Protein AF-A0A383CUW6-F1 (afdb_monomer_lite)

Radius of gyration: 16.56 Å; chains: 1; bounding box: 39×36×40 Å

Structure (mmCIF, N/CA/C/O backbone):
data_AF-A0A383CUW6-F1
#
_entry.id   AF-A0A383CUW6-F1
#
loop_
_atom_site.group_PDB
_atom_site.id
_atom_site.type_symbol
_atom_site.label_atom_id
_atom_site.label_alt_id
_atom_site.label_comp_id
_atom_site.label_asym_id
_atom_site.label_entity_id
_atom_site.label_seq_id
_atom_site.pdbx_PDB_ins_code
_atom_site.Cartn_x
_atom_site.Cartn_y
_atom_site.Cartn_z
_atom_site.occupancy
_atom_site.B_iso_or_equiv
_atom_site.auth_seq_id
_atom_site.auth_comp_id
_atom_site.auth_asym_id
_atom_site.auth_atom_id
_atom_site.pdbx_PDB_model_num
ATOM 1 N N . MET A 1 1 ? -5.343 1.209 1.655 1.00 90.56 1 MET A N 1
ATOM 2 C CA . MET A 1 1 ? -4.615 1.303 0.366 1.00 90.56 1 MET A CA 1
ATOM 3 C C . MET A 1 1 ? -3.228 1.901 0.590 1.00 90.56 1 MET A C 1
ATOM 5 O O . MET A 1 1 ? -3.104 2.773 1.440 1.00 90.56 1 MET A O 1
ATOM 9 N N . VAL A 1 2 ? -2.201 1.472 -0.152 1.00 94.94 2 VAL A N 1
ATOM 10 C CA . VAL A 1 2 ? -0.863 2.097 -0.123 1.00 94.94 2 VAL A CA 1
ATOM 11 C C . VAL A 1 2 ? -0.622 2.882 -1.414 1.00 94.94 2 VAL A C 1
ATOM 13 O O . VAL A 1 2 ? -0.773 2.328 -2.496 1.00 94.94 2 VAL A O 1
ATOM 16 N N . ASP A 1 3 ? -0.243 4.155 -1.290 1.00 96.69 3 ASP A N 1
ATOM 17 C CA . ASP A 1 3 ? 0.245 5.001 -2.385 1.00 96.69 3 ASP A CA 1
ATOM 18 C C . ASP A 1 3 ? 1.777 5.080 -2.314 1.00 96.69 3 ASP A C 1
ATOM 20 O O . ASP A 1 3 ? 2.350 5.733 -1.431 1.00 96.69 3 ASP A O 1
ATOM 24 N N . HIS A 1 4 ? 2.454 4.398 -3.240 1.00 94.00 4 HIS A N 1
ATOM 25 C CA . HIS A 1 4 ? 3.916 4.374 -3.294 1.00 94.00 4 HIS A CA 1
ATOM 26 C C . HIS A 1 4 ? 4.534 5.669 -3.820 1.00 94.00 4 HIS A C 1
ATOM 28 O O . HIS A 1 4 ? 5.721 5.893 -3.568 1.00 94.00 4 HIS A O 1
ATOM 34 N N . GLY A 1 5 ? 3.789 6.506 -4.547 1.00 93.62 5 GLY A N 1
ATOM 35 C CA . GLY A 1 5 ? 4.331 7.724 -5.152 1.00 93.62 5 GLY A CA 1
ATOM 36 C C . GLY A 1 5 ? 5.380 7.488 -6.248 1.00 93.62 5 GLY A C 1
ATOM 37 O O . GLY A 1 5 ? 6.208 8.364 -6.475 1.00 93.62 5 GLY A O 1
ATOM 38 N N . LEU A 1 6 ? 5.406 6.308 -6.887 1.00 92.31 6 LEU A N 1
ATOM 39 C CA . LEU A 1 6 ? 6.388 5.975 -7.939 1.00 92.31 6 LEU A CA 1
ATOM 40 C C . LEU A 1 6 ? 6.046 6.605 -9.298 1.00 92.31 6 LEU A C 1
ATOM 42 O O . LEU A 1 6 ? 6.931 6.846 -10.111 1.00 92.31 6 LEU A O 1
ATOM 46 N N . ARG A 1 7 ? 4.760 6.880 -9.539 1.00 93.06 7 ARG A N 1
ATOM 47 C CA . ARG A 1 7 ? 4.251 7.578 -10.728 1.00 93.06 7 ARG A CA 1
ATOM 48 C C . ARG A 1 7 ? 3.554 8.862 -10.299 1.00 93.06 7 ARG A C 1
ATOM 50 O O . ARG A 1 7 ? 2.923 8.878 -9.242 1.00 93.06 7 ARG A O 1
ATOM 57 N N . LYS A 1 8 ? 3.588 9.902 -11.136 1.00 90.56 8 LYS A N 1
ATOM 58 C CA . LYS A 1 8 ? 2.895 11.178 -10.866 1.00 90.56 8 LYS A CA 1
ATOM 59 C C . LYS A 1 8 ? 1.395 10.983 -10.596 1.00 90.56 8 LYS A C 1
ATOM 61 O O . LYS A 1 8 ? 0.861 11.567 -9.661 1.00 90.56 8 LYS A O 1
ATOM 66 N N . GLU A 1 9 ? 0.759 10.075 -11.336 1.00 94.62 9 GLU A N 1
ATOM 67 C CA . GLU A 1 9 ? -0.684 9.806 -11.239 1.00 94.62 9 GLU A CA 1
ATOM 68 C C . GLU A 1 9 ? -1.103 8.963 -10.022 1.00 94.62 9 GLU A C 1
ATOM 70 O O . GLU A 1 9 ? -2.285 8.914 -9.685 1.00 94.62 9 GLU A O 1
ATOM 75 N N . SER A 1 10 ? -0.158 8.331 -9.316 1.00 94.25 10 SER A N 1
ATOM 76 C CA . SER A 1 10 ? -0.458 7.373 -8.234 1.00 94.25 10 SER A CA 1
ATOM 77 C C . SER A 1 10 ? -1.358 7.947 -7.131 1.00 94.25 10 SER A C 1
ATOM 79 O O . SER A 1 10 ? -2.341 7.322 -6.734 1.00 94.25 10 SER A O 1
ATOM 81 N N . SER A 1 11 ? -1.099 9.180 -6.687 1.00 95.00 11 SER A N 1
ATOM 82 C CA . SER A 1 11 ? -1.937 9.838 -5.678 1.00 95.00 11 SER A CA 1
ATOM 83 C C . SER A 1 11 ? -3.350 10.160 -6.184 1.00 95.00 11 SER A C 1
ATOM 85 O O . SER A 1 11 ? -4.284 10.202 -5.381 1.00 95.00 11 SER A O 1
ATOM 87 N N . LYS A 1 12 ? -3.530 10.405 -7.489 1.00 96.31 12 LYS A N 1
ATOM 88 C CA . LYS A 1 12 ? -4.850 10.657 -8.091 1.00 96.31 12 LYS A CA 1
ATOM 89 C C . LYS A 1 12 ? -5.657 9.363 -8.156 1.00 96.31 12 LYS A C 1
ATOM 91 O O . LYS A 1 12 ? -6.800 9.341 -7.705 1.00 96.31 12 LYS A O 1
ATOM 96 N N . GLU A 1 13 ? -5.035 8.285 -8.626 1.00 95.81 13 GLU A N 1
ATOM 97 C CA . GLU A 1 13 ? -5.619 6.938 -8.647 1.00 95.81 13 GLU A CA 1
ATOM 98 C C . GLU A 1 13 ? -6.045 6.498 -7.238 1.00 95.81 13 GLU A C 1
ATOM 100 O O . GLU A 1 13 ? -7.173 6.049 -7.042 1.00 95.81 13 GLU A O 1
ATOM 105 N N . ALA A 1 14 ? -5.200 6.726 -6.224 1.00 96.31 14 ALA A N 1
ATOM 106 C CA . ALA A 1 14 ? -5.523 6.374 -4.842 1.00 96.31 14 ALA A CA 1
ATOM 107 C C . ALA A 1 14 ? -6.756 7.105 -4.293 1.00 96.31 14 ALA A C 1
ATOM 109 O O . ALA A 1 14 ? -7.589 6.507 -3.607 1.00 96.31 14 ALA A O 1
ATOM 110 N N . LYS A 1 15 ? -6.902 8.395 -4.615 1.00 96.62 15 LYS A N 1
ATOM 111 C CA . LYS A 1 15 ? -8.092 9.174 -4.245 1.00 96.62 15 LYS A CA 1
ATOM 112 C C . LYS A 1 15 ? -9.346 8.655 -4.946 1.00 96.62 15 LYS A C 1
ATOM 114 O O . LYS A 1 15 ? -10.393 8.574 -4.308 1.00 96.62 15 LYS A O 1
ATOM 119 N N . LEU A 1 16 ? -9.236 8.282 -6.220 1.00 97.25 16 LEU A N 1
ATOM 120 C CA . LEU A 1 16 ? -10.351 7.734 -6.991 1.00 97.25 16 LEU A CA 1
ATOM 121 C C . LEU A 1 16 ? -10.823 6.389 -6.421 1.00 97.25 16 LEU A C 1
ATOM 123 O O . LEU A 1 16 ? -12.021 6.206 -6.225 1.00 97.25 16 LEU A O 1
ATOM 127 N N . VAL A 1 17 ? -9.898 5.490 -6.072 1.00 96.25 17 VAL A N 1
ATOM 128 C CA . VAL A 1 17 ? -10.228 4.211 -5.417 1.00 96.25 17 VAL A CA 1
ATOM 129 C C . VAL A 1 17 ? -10.914 4.439 -4.071 1.00 96.25 17 VAL A C 1
ATOM 131 O O . VAL A 1 17 ? -11.937 3.818 -3.796 1.00 96.25 17 VAL A O 1
ATOM 134 N N . LYS A 1 18 ? -10.403 5.363 -3.245 1.00 97.12 18 LYS A N 1
ATOM 135 C CA . LYS A 1 18 ? -11.047 5.714 -1.970 1.00 97.12 18 LYS A CA 1
ATOM 136 C C . LYS A 1 18 ? -12.481 6.214 -2.174 1.00 97.12 18 LYS A C 1
ATOM 138 O O . LYS A 1 18 ? -13.364 5.817 -1.421 1.00 97.12 18 LYS A O 1
ATOM 143 N N . LEU A 1 19 ? -12.707 7.066 -3.175 1.00 97.19 19 LEU A N 1
ATOM 144 C CA . LEU A 1 19 ? -14.044 7.561 -3.505 1.00 97.19 19 LEU A CA 1
ATOM 145 C C . LEU A 1 19 ? -14.969 6.424 -3.957 1.00 97.19 19 LEU A C 1
ATOM 147 O O . LEU A 1 19 ? -16.116 6.372 -3.530 1.00 97.19 19 LEU A O 1
ATOM 151 N N . LEU A 1 20 ? -14.470 5.516 -4.801 1.00 97.62 20 LEU A N 1
ATOM 152 C CA . LEU A 1 20 ? -15.232 4.367 -5.285 1.00 97.62 20 LEU A CA 1
ATOM 153 C C . LEU A 1 20 ? -15.651 3.445 -4.136 1.00 97.62 20 LEU A C 1
ATOM 155 O O . LEU A 1 20 ? -16.824 3.110 -4.043 1.00 97.62 20 LEU A O 1
ATOM 159 N N . LEU A 1 21 ? -14.724 3.092 -3.242 1.00 96.81 21 LEU A N 1
ATOM 160 C CA . LEU A 1 21 ? -15.009 2.264 -2.064 1.00 96.81 21 LEU A CA 1
ATOM 161 C C . LEU A 1 21 ? -16.013 2.926 -1.113 1.00 96.81 21 LEU A C 1
ATOM 163 O O . LEU A 1 21 ? -16.864 2.241 -0.553 1.00 96.81 21 LEU A O 1
ATOM 167 N N . GLY A 1 22 ? -15.971 4.256 -1.001 1.00 96.81 22 GLY A N 1
ATOM 168 C CA . GLY A 1 22 ? -16.956 5.019 -0.236 1.00 96.81 22 GLY A CA 1
ATOM 169 C C . GLY A 1 22 ? -18.390 4.878 -0.755 1.00 96.81 22 GLY A C 1
ATOM 170 O O . GLY A 1 22 ? -19.315 4.995 0.034 1.00 96.81 22 GLY A O 1
ATOM 171 N N . LYS A 1 23 ? -18.597 4.563 -2.043 1.00 97.12 23 LYS A N 1
ATOM 172 C CA . LYS A 1 23 ? -19.938 4.267 -2.589 1.00 97.12 23 LYS A CA 1
ATOM 173 C C . LYS A 1 23 ? -20.507 2.925 -2.117 1.00 97.12 23 LYS A C 1
ATOM 175 O O . LYS A 1 23 ? -21.686 2.674 -2.325 1.00 97.12 23 LYS A O 1
ATOM 180 N N . PHE A 1 24 ? -19.667 2.071 -1.536 1.00 97.19 24 PHE A N 1
ATOM 181 C CA . PHE A 1 24 ? -20.026 0.756 -1.006 1.00 97.19 24 PHE A CA 1
ATOM 182 C C . PHE A 1 24 ? -19.907 0.704 0.526 1.00 97.19 24 PHE A C 1
ATOM 184 O O . PHE A 1 24 ? -19.808 -0.383 1.085 1.00 97.19 24 PHE A O 1
ATOM 191 N N . ASP A 1 25 ? -19.829 1.861 1.197 1.00 96.31 25 ASP A N 1
ATOM 192 C CA . ASP A 1 25 ? -19.617 1.979 2.648 1.00 96.31 25 ASP A CA 1
ATOM 193 C C . ASP A 1 25 ? -18.335 1.293 3.163 1.00 96.31 25 ASP A C 1
ATOM 195 O O . ASP A 1 25 ? -18.197 0.954 4.340 1.00 96.31 25 ASP A O 1
ATOM 199 N N . ILE A 1 26 ? -17.336 1.132 2.288 1.00 95.75 26 ILE A N 1
ATOM 200 C CA . ILE A 1 26 ? -16.040 0.555 2.647 1.00 95.75 26 ILE A CA 1
ATOM 201 C C . ILE A 1 26 ? -15.070 1.679 3.022 1.00 95.75 26 ILE A C 1
ATOM 203 O O . ILE A 1 26 ? -14.591 2.447 2.180 1.00 95.75 26 ILE A O 1
ATOM 207 N N . GLY A 1 27 ? -14.717 1.738 4.307 1.00 94.25 27 GLY A N 1
ATOM 208 C CA . GLY A 1 27 ? -13.696 2.647 4.820 1.00 94.25 27 GLY A CA 1
ATOM 209 C C . GLY A 1 27 ? -12.324 2.376 4.195 1.00 94.25 27 GLY A C 1
ATOM 210 O O . GLY A 1 27 ? -11.743 1.308 4.371 1.00 94.25 27 GLY A O 1
ATOM 211 N N . CYS A 1 28 ? -11.768 3.363 3.486 1.00 96.06 28 CYS A N 1
ATOM 212 C CA . CYS A 1 28 ? -10.445 3.254 2.871 1.00 96.06 28 CYS A CA 1
ATOM 213 C C . CYS A 1 28 ? -9.484 4.344 3.367 1.00 96.06 28 CYS A C 1
ATOM 215 O O . CYS A 1 28 ? -9.575 5.520 2.994 1.00 96.06 28 CYS A O 1
ATOM 217 N N . GLU A 1 29 ? -8.492 3.935 4.160 1.00 96.31 29 GLU A N 1
ATOM 218 C CA . GLU A 1 29 ? -7.337 4.763 4.511 1.00 96.31 29 GLU A CA 1
ATOM 219 C C . GLU A 1 29 ? -6.268 4.698 3.404 1.00 96.31 29 GLU A C 1
ATOM 221 O O . GLU A 1 29 ? -5.904 3.614 2.933 1.00 96.31 29 GLU A O 1
ATOM 226 N N . ILE A 1 30 ? -5.747 5.857 2.983 1.00 97.38 30 ILE A N 1
ATOM 227 C CA . ILE A 1 30 ? -4.625 5.947 2.037 1.00 97.38 30 ILE A CA 1
ATOM 228 C C . ILE A 1 30 ? -3.338 6.159 2.833 1.00 97.38 30 ILE A C 1
ATOM 230 O O . ILE A 1 30 ? -3.137 7.208 3.443 1.00 97.38 30 ILE A O 1
ATOM 234 N N . LEU A 1 31 ? -2.445 5.175 2.786 1.00 97.06 31 LEU A N 1
ATOM 235 C CA . LEU A 1 31 ? -1.140 5.198 3.434 1.00 97.06 31 LEU A CA 1
ATOM 236 C C . LEU A 1 31 ? -0.079 5.573 2.402 1.00 97.06 31 LEU A C 1
ATOM 238 O O . LEU A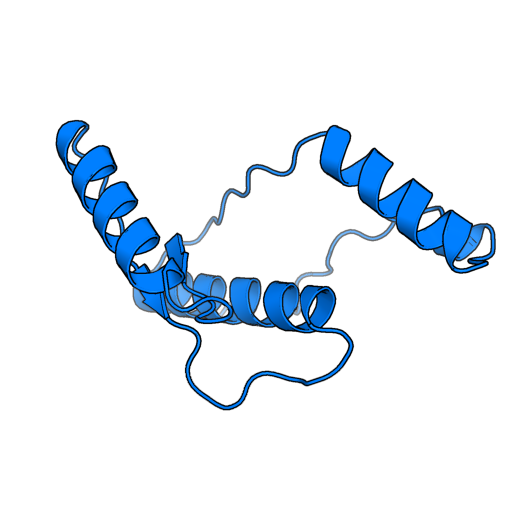 1 31 ? 0.152 4.833 1.448 1.00 97.06 31 LEU A O 1
ATOM 242 N N . LYS A 1 32 ? 0.573 6.721 2.577 1.00 96.50 32 LYS A N 1
ATOM 243 C CA . LYS A 1 32 ? 1.545 7.223 1.602 1.00 96.50 32 LYS A CA 1
ATOM 244 C C . LYS A 1 32 ? 2.971 6.854 1.993 1.00 96.50 32 LYS A C 1
ATOM 246 O O . LYS A 1 32 ? 3.408 7.171 3.101 1.00 96.50 32 LYS A O 1
ATOM 251 N N . TRP A 1 33 ? 3.722 6.262 1.067 1.00 95.69 33 TRP A N 1
ATOM 252 C CA . TRP A 1 33 ? 5.160 6.072 1.243 1.00 95.69 33 TRP A CA 1
ATOM 253 C C . TRP A 1 33 ? 5.882 7.416 1.100 1.00 95.69 33 TRP A C 1
ATOM 255 O O . TRP A 1 33 ? 5.976 7.980 0.005 1.00 95.69 33 TRP A O 1
ATOM 265 N N . LYS A 1 34 ? 6.401 7.930 2.216 1.00 92.75 34 LYS A N 1
ATOM 266 C CA . LYS A 1 34 ? 7.193 9.166 2.279 1.00 92.75 34 LYS A CA 1
ATOM 267 C C . LYS A 1 34 ? 8.685 8.870 2.094 1.00 92.75 34 LYS A C 1
ATOM 269 O O . LYS A 1 34 ? 9.146 7.795 2.454 1.00 92.75 34 LYS A O 1
ATOM 274 N N . GLY A 1 35 ? 9.434 9.841 1.575 1.00 90.12 35 GLY A N 1
ATOM 275 C CA . GLY A 1 35 ? 10.887 9.744 1.408 1.00 90.12 35 GLY A CA 1
ATOM 276 C C . GLY A 1 35 ? 11.341 9.388 -0.009 1.00 90.12 35 GLY A C 1
ATOM 277 O O . GLY A 1 35 ? 10.536 9.266 -0.938 1.00 90.12 35 GLY A O 1
ATOM 278 N N . LYS A 1 36 ? 12.665 9.277 -0.163 1.00 89.38 36 LYS A N 1
ATOM 279 C CA . LYS A 1 36 ? 13.342 9.069 -1.449 1.00 89.38 36 LYS A CA 1
ATOM 280 C C . LYS A 1 36 ? 13.025 7.676 -2.002 1.00 89.38 36 LYS A C 1
ATOM 282 O O . LYS A 1 36 ? 13.002 6.700 -1.256 1.00 89.38 36 LYS A O 1
ATOM 287 N N . LYS A 1 37 ? 12.775 7.588 -3.309 1.00 91.69 37 LYS A N 1
ATOM 288 C CA . LYS A 1 37 ? 12.532 6.312 -3.995 1.00 91.69 37 LYS A CA 1
ATOM 289 C C . LYS A 1 37 ? 13.864 5.742 -4.484 1.00 91.69 37 LYS A C 1
ATOM 291 O O . LYS A 1 37 ? 14.704 6.519 -4.939 1.00 91.69 37 LYS A O 1
ATOM 296 N N . PRO A 1 38 ? 14.084 4.427 -4.359 1.00 90.50 38 PRO A N 1
ATOM 297 C CA . PRO A 1 38 ? 15.330 3.814 -4.791 1.00 90.50 38 PRO A CA 1
ATOM 298 C C . PRO A 1 38 ? 15.434 3.837 -6.321 1.00 90.50 38 PRO A C 1
ATOM 300 O O . PRO A 1 38 ? 14.422 3.812 -7.017 1.00 90.50 38 PRO A O 1
ATOM 303 N N . HIS A 1 39 ? 16.661 3.859 -6.840 1.00 88.00 39 HIS A N 1
ATOM 304 C CA . HIS A 1 39 ? 16.916 3.791 -8.285 1.00 88.00 39 HIS A CA 1
ATOM 305 C C . HIS A 1 39 ? 16.955 2.350 -8.817 1.00 88.00 39 HIS A C 1
ATOM 307 O O . HIS A 1 39 ? 16.672 2.120 -9.988 1.00 88.00 39 HIS A O 1
ATOM 313 N N . SER A 1 40 ? 17.261 1.372 -7.962 1.00 88.38 40 SER A N 1
ATOM 314 C CA . SER A 1 40 ? 17.280 -0.059 -8.280 1.00 88.38 40 SER A CA 1
ATOM 315 C C . SER A 1 40 ? 16.397 -0.838 -7.300 1.00 88.38 40 SER A C 1
ATOM 317 O O . SER A 1 40 ? 15.989 -0.313 -6.264 1.00 88.38 40 SER A O 1
ATOM 319 N N . ASN A 1 41 ? 16.048 -2.086 -7.629 1.00 85.69 41 ASN A N 1
ATOM 320 C CA . ASN A 1 41 ? 15.231 -2.961 -6.770 1.00 85.69 41 ASN A CA 1
ATOM 321 C C . ASN A 1 41 ? 13.883 -2.360 -6.324 1.00 85.69 41 ASN A C 1
ATOM 323 O O . ASN A 1 41 ? 13.343 -2.732 -5.279 1.00 85.6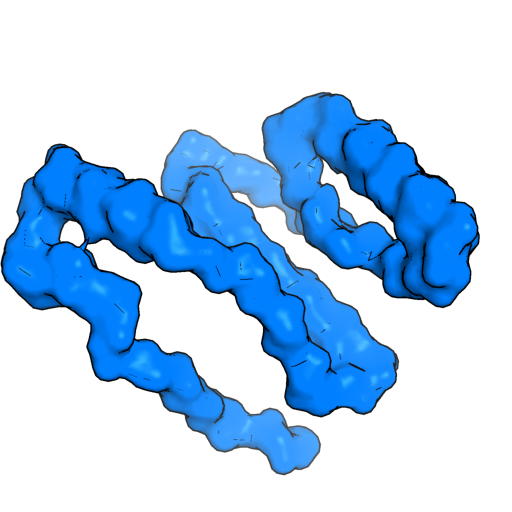9 41 ASN A O 1
ATOM 327 N N . ILE A 1 42 ? 13.315 -1.461 -7.139 1.00 90.44 42 ILE A N 1
ATOM 328 C CA . ILE A 1 42 ? 12.108 -0.686 -6.818 1.00 90.44 42 ILE A CA 1
ATOM 329 C C . ILE A 1 42 ? 10.956 -1.591 -6.379 1.00 90.44 42 ILE A C 1
ATOM 331 O O . ILE A 1 42 ? 10.316 -1.295 -5.379 1.00 90.44 42 ILE A O 1
ATOM 335 N N . GLN A 1 43 ? 10.721 -2.710 -7.069 1.00 85.69 43 GLN A N 1
ATOM 336 C CA . GLN A 1 43 ? 9.640 -3.646 -6.738 1.00 85.69 43 GLN A CA 1
ATOM 337 C C . GLN A 1 43 ? 9.801 -4.268 -5.343 1.00 85.69 43 GLN A C 1
ATOM 339 O O . GLN A 1 43 ? 8.854 -4.270 -4.560 1.00 85.69 43 GLN A O 1
ATOM 344 N N . SER A 1 44 ? 11.001 -4.761 -5.015 1.00 84.38 44 SER A N 1
ATOM 345 C CA . SER A 1 44 ? 11.289 -5.385 -3.716 1.00 84.38 44 SER A CA 1
ATOM 346 C C . SER A 1 44 ? 11.142 -4.374 -2.577 1.00 84.38 44 SER A C 1
ATOM 348 O O . SER A 1 44 ? 10.431 -4.612 -1.600 1.00 84.38 44 SER A O 1
ATOM 350 N N . ILE A 1 45 ? 11.717 -3.183 -2.749 1.00 89.81 45 ILE A N 1
ATOM 351 C CA . ILE A 1 45 ? 11.655 -2.122 -1.739 1.00 89.81 45 ILE A CA 1
ATOM 352 C C . ILE A 1 45 ? 10.220 -1.598 -1.592 1.00 89.81 45 ILE A C 1
ATOM 354 O O . ILE A 1 45 ? 9.734 -1.445 -0.475 1.00 89.81 45 ILE A O 1
ATOM 358 N N . ALA A 1 46 ? 9.494 -1.398 -2.695 1.00 90.88 46 ALA A N 1
ATOM 359 C CA . ALA A 1 46 ? 8.085 -1.008 -2.664 1.00 90.88 46 ALA A CA 1
ATOM 360 C C . ALA A 1 46 ? 7.208 -2.063 -1.971 1.00 90.88 46 ALA A C 1
ATOM 362 O O . ALA A 1 46 ? 6.262 -1.705 -1.260 1.00 90.88 46 ALA A O 1
ATOM 363 N N . ARG A 1 47 ? 7.514 -3.356 -2.147 1.00 89.44 47 ARG A N 1
ATOM 364 C CA . ARG A 1 47 ? 6.843 -4.448 -1.433 1.00 89.44 47 ARG A CA 1
ATOM 365 C C . ARG A 1 47 ? 7.094 -4.339 0.070 1.00 89.44 47 ARG A C 1
ATOM 367 O O . ARG A 1 47 ? 6.120 -4.339 0.821 1.00 89.44 47 ARG A O 1
ATOM 374 N N . ASN A 1 48 ? 8.344 -4.180 0.498 1.00 89.94 48 ASN A N 1
ATOM 375 C CA . ASN A 1 48 ? 8.694 -4.038 1.917 1.00 89.94 48 ASN A CA 1
ATOM 376 C C . ASN A 1 48 ? 8.018 -2.815 2.551 1.00 89.94 48 ASN A C 1
ATOM 378 O O . ASN A 1 48 ? 7.359 -2.929 3.583 1.00 89.94 48 ASN A O 1
ATOM 382 N N . GLU A 1 49 ? 8.073 -1.667 1.879 1.00 93.81 49 GLU A N 1
ATOM 383 C CA . GLU A 1 49 ? 7.446 -0.434 2.360 1.00 93.81 49 GLU A CA 1
ATOM 384 C C . GLU A 1 49 ? 5.920 -0.535 2.434 1.00 93.81 49 GLU A C 1
ATOM 386 O O . GLU A 1 49 ? 5.308 -0.025 3.376 1.00 93.81 49 GLU A O 1
ATOM 391 N N . ARG A 1 50 ? 5.288 -1.268 1.507 1.00 93.94 50 ARG A N 1
ATOM 392 C CA . ARG A 1 50 ? 3.854 -1.581 1.587 1.00 93.94 50 ARG A CA 1
ATOM 393 C C . ARG A 1 50 ? 3.525 -2.330 2.877 1.00 93.94 50 ARG A C 1
ATOM 395 O O . ARG A 1 50 ? 2.606 -1.923 3.585 1.00 93.94 50 ARG A O 1
ATOM 402 N N . TYR A 1 51 ? 4.269 -3.390 3.195 1.00 92.31 51 TYR A N 1
ATOM 403 C CA . TYR A 1 51 ? 4.054 -4.152 4.428 1.00 92.31 51 TYR A CA 1
ATOM 404 C C . TYR A 1 51 ? 4.311 -3.308 5.677 1.00 92.31 51 TYR A C 1
ATOM 406 O O . TYR A 1 51 ? 3.504 -3.346 6.604 1.00 92.31 51 TYR A O 1
ATOM 414 N N . ASN A 1 52 ? 5.369 -2.497 5.683 1.00 94.31 52 ASN A N 1
ATOM 415 C CA . ASN A 1 52 ? 5.686 -1.603 6.797 1.00 94.31 52 ASN A CA 1
ATOM 416 C C . ASN A 1 52 ? 4.544 -0.618 7.084 1.00 94.31 52 ASN A C 1
ATOM 418 O O . ASN A 1 52 ? 4.139 -0.447 8.236 1.00 94.31 52 ASN A 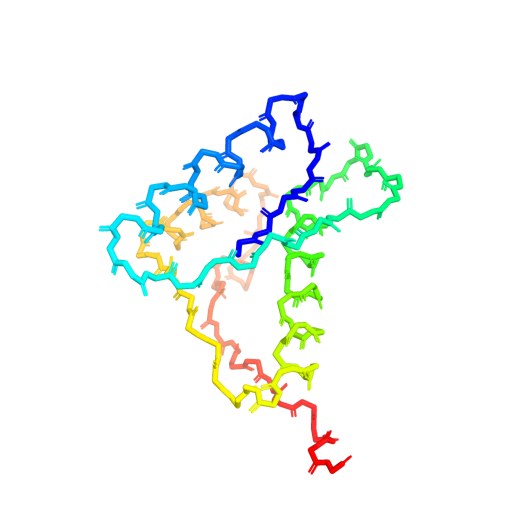O 1
ATOM 422 N N . LEU A 1 53 ? 3.997 0.014 6.043 1.00 96.06 53 LEU A N 1
ATOM 423 C CA . LEU A 1 53 ? 2.879 0.947 6.178 1.00 96.06 53 LEU A CA 1
ATOM 424 C C . LEU A 1 53 ? 1.611 0.251 6.678 1.00 96.06 53 LEU A C 1
ATOM 426 O O . LEU A 1 53 ? 0.972 0.754 7.603 1.00 96.06 53 LEU A O 1
ATOM 430 N N . LEU A 1 54 ? 1.268 -0.906 6.106 1.00 94.94 54 LEU A N 1
ATOM 431 C CA . LEU A 1 54 ? 0.089 -1.673 6.512 1.00 94.94 54 LEU A CA 1
ATOM 432 C C . LEU A 1 54 ? 0.194 -2.141 7.966 1.00 94.94 54 LEU A C 1
ATOM 434 O O . LEU A 1 54 ? -0.748 -1.933 8.726 1.00 94.94 54 LEU A O 1
ATOM 438 N N . LYS A 1 55 ? 1.347 -2.681 8.388 1.00 94.38 55 LYS A N 1
ATOM 439 C CA . LYS A 1 55 ? 1.589 -3.091 9.783 1.00 94.38 55 LYS A CA 1
ATOM 440 C C . LYS A 1 55 ? 1.434 -1.917 10.752 1.00 94.38 55 LYS A C 1
ATOM 442 O O . LYS A 1 55 ? 0.740 -2.038 11.758 1.00 94.38 55 LYS A O 1
ATOM 447 N N . LYS A 1 56 ? 2.015 -0.753 10.432 1.00 95.75 56 LYS A N 1
ATOM 448 C CA . LYS A 1 56 ? 1.877 0.466 11.253 1.00 95.75 56 LYS A CA 1
ATOM 449 C C . LYS A 1 56 ? 0.424 0.927 11.364 1.00 95.75 56 LYS A C 1
ATOM 451 O O . LYS A 1 56 ? -0.001 1.332 12.443 1.00 95.75 56 LYS A O 1
ATOM 456 N N . ALA A 1 57 ? -0.332 0.871 10.269 1.00 96.00 57 ALA A N 1
ATOM 457 C CA . ALA A 1 57 ? -1.752 1.210 10.279 1.00 96.00 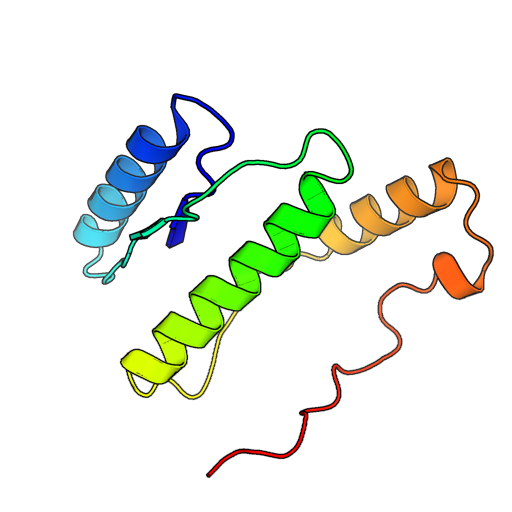57 ALA A CA 1
ATOM 458 C C . ALA A 1 57 ? -2.574 0.203 11.094 1.00 96.00 57 ALA A C 1
ATOM 460 O O . ALA A 1 57 ? -3.428 0.620 11.870 1.00 96.00 57 ALA A O 1
ATOM 461 N N . CYS A 1 58 ? -2.280 -1.095 10.987 1.00 95.75 58 CYS A N 1
ATOM 462 C CA . CYS A 1 58 ? -2.944 -2.119 11.791 1.00 95.75 58 CYS A CA 1
ATOM 463 C C . CYS A 1 58 ? -2.686 -1.898 13.284 1.00 95.75 58 CYS A C 1
ATOM 465 O O . CYS A 1 58 ? -3.639 -1.831 14.053 1.00 95.75 58 CYS A O 1
ATOM 467 N N . LYS A 1 59 ? -1.424 -1.661 13.677 1.00 96.06 59 LYS A N 1
ATOM 468 C CA . LYS A 1 59 ? -1.057 -1.358 15.069 1.00 96.06 59 LYS A CA 1
ATOM 469 C C . LYS A 1 59 ? -1.775 -0.111 15.593 1.00 96.06 59 LYS A C 1
ATOM 471 O O . LYS A 1 59 ? -2.336 -0.148 16.679 1.00 96.06 59 LYS A O 1
ATOM 476 N N . ARG A 1 60 ? -1.808 0.976 14.809 1.00 97.00 60 ARG A N 1
ATOM 477 C CA . ARG A 1 60 ? -2.500 2.222 15.189 1.00 97.00 60 ARG A CA 1
ATOM 478 C C . ARG A 1 60 ? -4.007 2.026 15.398 1.00 97.00 60 ARG A C 1
ATOM 480 O O . ARG A 1 60 ? -4.572 2.683 16.260 1.00 97.00 60 ARG A O 1
ATOM 487 N N . ASN A 1 61 ? -4.640 1.159 14.611 1.00 95.50 61 ASN A N 1
ATOM 488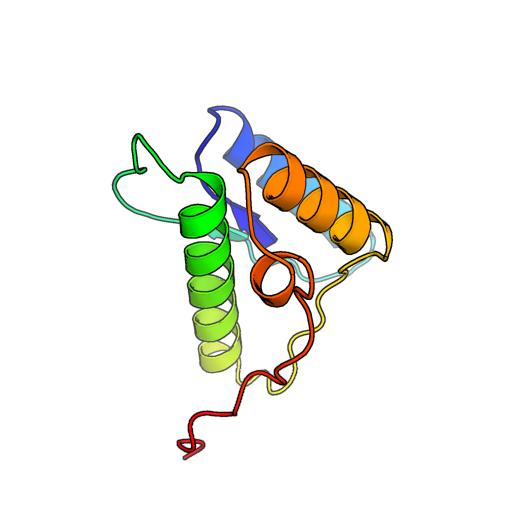 C CA . ASN A 1 61 ? -6.087 0.929 14.645 1.00 95.50 61 ASN A CA 1
ATOM 489 C C . ASN A 1 61 ? -6.488 -0.332 15.438 1.00 95.50 61 ASN A C 1
ATOM 491 O O . ASN A 1 61 ? -7.635 -0.758 15.350 1.00 95.50 61 ASN A O 1
ATOM 495 N N . ASN A 1 62 ? -5.559 -0.953 16.175 1.00 95.69 62 ASN A N 1
ATOM 496 C CA . ASN A 1 62 ? -5.777 -2.204 16.910 1.00 95.69 62 ASN A CA 1
ATOM 497 C C . ASN A 1 62 ? -6.360 -3.355 16.051 1.00 95.69 62 ASN A C 1
ATOM 499 O O . ASN A 1 62 ? -7.203 -4.137 16.492 1.00 95.69 62 ASN A O 1
ATOM 503 N N . ILE A 1 63 ? -5.924 -3.453 14.792 1.00 95.06 63 ILE A N 1
ATOM 504 C CA . ILE A 1 63 ? -6.339 -4.502 13.853 1.00 95.06 63 ILE A CA 1
ATOM 505 C C . ILE A 1 63 ? -5.401 -5.702 14.004 1.00 95.06 63 ILE A C 1
ATOM 507 O O . ILE A 1 63 ? -4.196 -5.581 13.780 1.00 95.06 63 ILE A O 1
ATOM 511 N N . ARG A 1 64 ? -5.960 -6.871 14.337 1.00 92.94 64 ARG A N 1
ATOM 512 C CA . ARG A 1 64 ? -5.196 -8.116 14.558 1.00 92.94 64 ARG A CA 1
ATOM 513 C C . ARG A 1 64 ? -4.886 -8.902 13.286 1.00 92.94 64 ARG A C 1
ATOM 515 O O . ARG A 1 64 ? -3.905 -9.632 13.248 1.00 92.94 64 ARG A O 1
ATOM 522 N N . HIS A 1 65 ? -5.708 -8.754 12.249 1.00 91.31 65 HIS A N 1
ATOM 523 C CA . HIS A 1 65 ? -5.591 -9.545 11.026 1.00 91.31 65 HIS A CA 1
ATOM 524 C C . HIS A 1 65 ? -5.502 -8.645 9.797 1.00 91.31 65 HIS A C 1
ATOM 526 O O . HIS A 1 65 ? -6.302 -7.727 9.624 1.00 91.31 65 HIS A O 1
ATOM 532 N N . LEU A 1 66 ? -4.536 -8.938 8.927 1.00 89.19 66 LEU A N 1
ATOM 533 C CA . LEU A 1 66 ? -4.353 -8.271 7.644 1.00 89.19 66 LEU A CA 1
ATOM 534 C C . LEU A 1 66 ? -4.567 -9.287 6.523 1.00 89.19 66 LEU A C 1
ATOM 536 O O . LEU A 1 66 ? -3.730 -10.161 6.312 1.00 89.19 66 LEU A O 1
ATOM 540 N N . LEU A 1 67 ? -5.669 -9.146 5.787 1.00 89.12 67 LEU A N 1
ATOM 541 C CA . LEU A 1 67 ? -5.924 -9.946 4.593 1.00 89.12 67 LEU A CA 1
ATOM 542 C C . LEU A 1 67 ? -5.245 -9.311 3.376 1.00 89.12 67 LEU A C 1
ATOM 544 O O . LEU A 1 67 ? -5.252 -8.089 3.209 1.00 89.12 67 LEU A O 1
ATOM 548 N N . ILE A 1 68 ? -4.657 -10.143 2.518 1.00 85.69 68 ILE A N 1
ATOM 549 C CA . ILE A 1 68 ? -3.990 -9.713 1.286 1.00 85.69 68 ILE A CA 1
ATOM 550 C C . ILE A 1 68 ? -4.485 -10.603 0.152 1.00 85.69 68 ILE A C 1
ATOM 552 O O . ILE A 1 68 ? -4.442 -11.823 0.273 1.00 85.69 68 ILE A O 1
ATOM 556 N N . GLY A 1 69 ? -4.930 -9.995 -0.946 1.00 80.06 69 GLY A N 1
ATOM 557 C CA . GLY A 1 69 ? -5.317 -10.714 -2.159 1.00 80.06 69 GLY A CA 1
ATOM 558 C C . GLY A 1 69 ? -4.099 -11.075 -2.999 1.00 80.06 69 GLY A C 1
ATOM 559 O O . GLY A 1 69 ? -3.877 -10.444 -4.025 1.00 80.06 69 GLY A O 1
ATOM 560 N N . HIS A 1 70 ? -3.275 -12.020 -2.536 1.00 73.94 70 HIS A N 1
ATOM 561 C CA . HIS A 1 70 ? -2.317 -12.668 -3.440 1.00 73.94 70 HIS A CA 1
ATOM 562 C C . HIS A 1 70 ? -3.089 -13.684 -4.279 1.00 73.94 70 HIS A C 1
ATOM 564 O O . HIS A 1 70 ? -3.788 -14.532 -3.720 1.00 73.94 70 HIS A O 1
ATOM 570 N N . HIS A 1 71 ? -2.972 -13.589 -5.596 1.00 64.94 71 HIS A N 1
ATOM 571 C CA . HIS A 1 71 ? -3.557 -14.546 -6.528 1.00 64.94 71 HIS A CA 1
ATOM 572 C C . HIS A 1 71 ? -2.523 -15.607 -6.921 1.00 64.94 71 HIS A C 1
ATOM 574 O O . HIS A 1 71 ? -1.317 -15.403 -6.792 1.00 64.94 71 HIS A O 1
ATOM 580 N N . ILE A 1 72 ? -2.990 -16.757 -7.418 1.00 63.50 72 ILE A N 1
ATOM 581 C CA . ILE A 1 72 ? -2.107 -17.823 -7.918 1.00 63.50 72 ILE A CA 1
ATOM 582 C C . ILE A 1 72 ? -1.210 -17.335 -9.068 1.00 63.50 72 ILE A C 1
ATOM 584 O O . ILE A 1 72 ? -0.076 -17.779 -9.195 1.00 63.50 72 ILE A O 1
ATOM 588 N N . ASP A 1 73 ? -1.659 -16.345 -9.837 1.00 61.41 73 ASP A N 1
ATOM 589 C CA . ASP A 1 73 ? -0.877 -15.759 -10.927 1.00 61.41 73 ASP A CA 1
ATOM 590 C C . ASP A 1 73 ? 0.362 -14.994 -10.430 1.00 61.41 73 ASP A C 1
ATOM 592 O O . ASP A 1 73 ? 1.416 -15.051 -11.066 1.00 61.41 73 ASP A O 1
ATOM 596 N N . ASP A 1 74 ? 0.308 -14.403 -9.228 1.00 71.12 74 ASP A N 1
ATOM 597 C CA . ASP A 1 74 ? 1.469 -13.756 -8.598 1.00 71.12 74 ASP A CA 1
ATOM 598 C C . ASP A 1 74 ? 2.599 -14.768 -8.309 1.00 71.12 74 ASP A C 1
ATOM 600 O O . ASP A 1 74 ? 3.786 -14.415 -8.279 1.00 71.12 74 ASP A O 1
ATOM 604 N N . LEU A 1 75 ? 2.245 -16.044 -8.086 1.00 68.31 75 LEU A N 1
ATOM 605 C CA . LEU A 1 75 ? 3.203 -17.133 -7.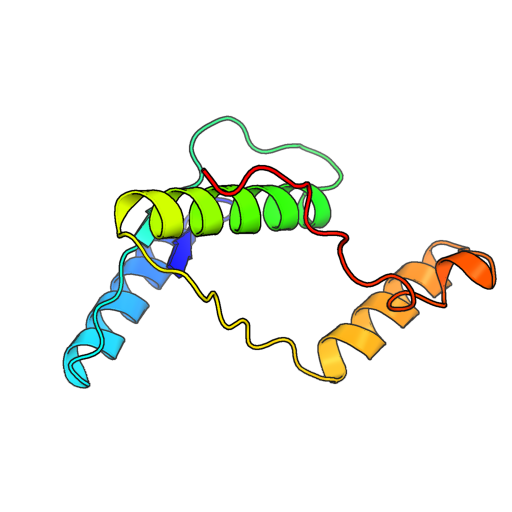888 1.00 68.31 75 LEU A CA 1
ATOM 606 C C . LEU A 1 75 ? 3.937 -17.453 -9.191 1.00 68.31 75 LEU A C 1
ATOM 608 O O . LEU A 1 75 ? 5.166 -17.574 -9.181 1.00 68.31 75 LEU A O 1
ATOM 612 N N . TYR A 1 76 ? 3.196 -17.565 -10.296 1.00 72.88 76 TYR A N 1
ATOM 613 C CA . TYR A 1 76 ? 3.764 -17.843 -11.613 1.00 72.88 76 TYR A CA 1
ATOM 614 C C . TYR A 1 76 ? 4.659 -16.696 -12.083 1.00 72.88 76 TYR A C 1
ATOM 616 O O . TYR A 1 76 ? 5.797 -16.941 -12.486 1.00 72.88 76 TYR A O 1
ATOM 624 N N . GLU A 1 77 ? 4.213 -15.445 -11.951 1.00 71.62 77 GLU A N 1
ATOM 625 C CA . GLU A 1 77 ? 5.034 -14.279 -12.296 1.00 71.62 77 GLU A CA 1
ATOM 626 C C . GLU A 1 77 ? 6.355 -14.262 -11.519 1.00 71.62 77 GLU A C 1
ATOM 628 O O . GLU A 1 77 ? 7.432 -14.109 -12.103 1.00 71.62 77 GLU A O 1
ATOM 633 N N . ASN A 1 78 ? 6.305 -14.479 -10.201 1.00 74.56 78 ASN A N 1
ATOM 634 C CA . ASN A 1 78 ? 7.509 -14.514 -9.374 1.00 74.56 78 ASN A CA 1
ATOM 635 C C . ASN A 1 78 ? 8.426 -15.699 -9.733 1.00 74.56 78 ASN A C 1
ATOM 637 O O . ASN A 1 78 ? 9.649 -15.536 -9.736 1.00 74.56 78 ASN A O 1
ATOM 641 N N . PHE A 1 79 ? 7.870 -16.864 -10.083 1.00 78.44 79 PHE A N 1
ATOM 642 C CA . PHE A 1 79 ? 8.646 -18.005 -10.578 1.00 78.44 79 PHE A CA 1
ATOM 643 C C . PHE A 1 79 ? 9.406 -17.651 -11.862 1.00 78.44 79 PHE A C 1
ATOM 645 O O . PHE A 1 79 ? 10.631 -17.792 -11.904 1.00 78.44 79 PHE A O 1
ATOM 652 N N . PHE A 1 80 ? 8.720 -17.114 -12.876 1.00 79.75 80 PHE A N 1
ATOM 653 C CA . PHE A 1 80 ? 9.351 -16.751 -14.149 1.00 79.75 80 PHE A CA 1
ATOM 654 C C . PHE A 1 80 ? 10.388 -15.635 -13.987 1.00 79.75 80 PHE A C 1
ATOM 656 O O . PHE A 1 80 ? 11.485 -15.724 -14.540 1.00 79.75 80 PHE A O 1
ATOM 663 N N . ILE A 1 81 ? 10.105 -14.626 -13.159 1.00 79.19 81 ILE A N 1
ATOM 664 C CA . ILE A 1 81 ? 11.062 -13.562 -12.826 1.00 79.19 81 ILE A CA 1
ATOM 665 C C . ILE A 1 81 ? 12.354 -14.137 -12.220 1.00 79.19 81 ILE A C 1
ATOM 667 O O . ILE A 1 81 ? 13.454 -13.673 -12.536 1.00 79.19 81 ILE A O 1
ATOM 671 N N . ARG A 1 82 ? 12.246 -15.129 -11.329 1.00 77.12 82 ARG A N 1
ATOM 672 C CA . ARG A 1 82 ? 13.405 -15.767 -10.683 1.00 77.12 82 ARG A CA 1
ATOM 673 C C . ARG A 1 82 ? 14.151 -16.712 -11.619 1.00 77.12 82 ARG A C 1
ATOM 675 O O . ARG A 1 82 ? 15.381 -16.754 -11.553 1.00 77.12 82 ARG A O 1
ATOM 682 N N . LEU A 1 83 ? 13.429 -17.402 -12.500 1.00 81.69 83 LEU A N 1
ATOM 683 C CA . LEU A 1 83 ? 13.994 -18.254 -13.544 1.00 81.69 83 LEU A CA 1
ATOM 684 C C . LEU A 1 83 ? 14.860 -17.440 -14.510 1.00 81.69 83 LEU A C 1
ATOM 686 O O . LEU A 1 83 ? 16.029 -17.765 -14.700 1.00 81.69 83 LEU A O 1
ATOM 690 N N . VAL A 1 84 ? 14.335 -16.324 -15.028 1.00 83.19 84 VAL A N 1
ATOM 691 C CA . VAL A 1 84 ? 15.078 -15.416 -15.924 1.00 83.19 84 VAL A CA 1
ATOM 692 C C . VAL A 1 84 ? 16.316 -14.821 -15.239 1.00 83.19 84 VAL A C 1
ATOM 694 O O . VAL A 1 84 ? 17.320 -14.556 -15.892 1.00 83.19 84 VAL A O 1
ATOM 697 N N . ARG A 1 85 ? 16.288 -14.649 -13.912 1.00 80.75 85 ARG A N 1
ATOM 698 C CA . ARG A 1 85 ? 17.434 -14.166 -13.119 1.00 80.75 85 ARG A CA 1
ATOM 699 C C . ARG A 1 85 ? 18.480 -15.241 -12.790 1.00 80.75 85 ARG A C 1
ATOM 701 O O . ARG A 1 85 ? 19.413 -14.943 -12.051 1.00 80.75 85 ARG A O 1
ATOM 708 N N . GLY A 1 86 ? 18.338 -16.465 -13.305 1.00 80.88 86 GLY A N 1
ATOM 709 C CA . GLY A 1 86 ? 19.303 -17.549 -13.092 1.00 80.88 86 GLY A CA 1
ATOM 710 C C . GLY A 1 86 ? 19.268 -18.140 -11.681 1.00 80.88 86 GLY A C 1
ATOM 711 O O . GLY A 1 86 ? 20.280 -18.634 -11.187 1.00 80.88 86 GLY A O 1
ATOM 712 N N . SER A 1 87 ? 18.121 -18.071 -10.997 1.00 80.12 87 SER A N 1
ATOM 713 C CA . SER A 1 87 ? 17.988 -18.645 -9.654 1.00 80.12 87 SER A CA 1
ATOM 714 C C . SER A 1 87 ? 18.098 -20.173 -9.702 1.00 80.12 87 SER A C 1
ATOM 716 O O . SER A 1 87 ? 17.420 -20.819 -10.495 1.00 80.12 87 SER A O 1
ATOM 718 N N . GLY A 1 88 ? 18.898 -20.766 -8.811 1.00 77.94 88 GLY A N 1
ATOM 719 C CA . GLY A 1 88 ? 18.923 -22.221 -8.624 1.00 77.94 88 GLY A CA 1
ATOM 720 C C . GLY A 1 88 ? 17.609 -22.767 -8.042 1.00 77.94 88 GLY A C 1
ATOM 721 O O . GLY A 1 88 ? 16.743 -22.006 -7.608 1.00 77.94 88 GLY A O 1
ATOM 722 N N . LEU A 1 89 ? 17.478 -24.095 -7.955 1.00 76.12 89 LEU A N 1
ATOM 723 C CA . LEU A 1 89 ? 16.255 -24.792 -7.507 1.00 76.12 89 LEU A CA 1
ATOM 724 C C . LEU A 1 89 ? 15.689 -24.270 -6.171 1.00 76.12 89 LEU A C 1
ATOM 726 O O . LEU A 1 89 ? 14.484 -24.069 -6.044 1.00 76.12 89 LEU A O 1
ATOM 730 N N . ARG A 1 90 ? 16.559 -23.963 -5.196 1.00 70.88 90 ARG A N 1
ATOM 731 C CA . ARG A 1 90 ? 16.157 -23.354 -3.910 1.00 70.88 90 ARG A CA 1
ATOM 732 C C . ARG A 1 90 ? 15.561 -21.952 -4.068 1.00 70.88 90 ARG A C 1
ATOM 734 O O . ARG A 1 90 ? 14.662 -21.584 -3.328 1.00 70.88 90 ARG A O 1
ATOM 741 N N . GLY A 1 91 ? 16.051 -21.168 -5.027 1.00 67.56 91 GLY A N 1
ATOM 742 C CA . GLY A 1 91 ? 15.521 -19.838 -5.322 1.00 67.56 91 GLY A CA 1
ATOM 743 C C . GLY A 1 91 ? 14.184 -19.883 -6.064 1.00 67.56 91 GLY A C 1
ATOM 744 O O . GLY A 1 91 ? 13.358 -18.994 -5.868 1.00 67.56 91 GLY A O 1
ATOM 745 N N . LEU A 1 92 ? 13.944 -20.922 -6.869 1.00 69.19 92 LEU A N 1
ATOM 746 C CA . LEU A 1 92 ? 12.686 -21.128 -7.598 1.00 69.19 92 LEU A CA 1
ATOM 747 C C . LEU A 1 92 ? 11.534 -21.595 -6.692 1.00 69.19 92 LEU A C 1
ATOM 749 O O . LEU A 1 92 ? 10.389 -21.209 -6.922 1.00 69.19 92 LEU A O 1
ATOM 753 N N . ALA A 1 93 ? 11.822 -22.353 -5.629 1.00 68.44 93 ALA A N 1
ATOM 754 C CA . ALA A 1 93 ? 10.847 -22.776 -4.618 1.00 68.44 93 ALA A CA 1
ATOM 755 C C . ALA A 1 93 ? 10.446 -21.608 -3.683 1.00 68.44 93 ALA A C 1
ATOM 757 O O . ALA A 1 93 ? 10.844 -21.535 -2.524 1.00 68.44 93 ALA A O 1
ATOM 758 N N . SER A 1 94 ? 9.696 -20.627 -4.191 1.00 56.84 94 SER A N 1
ATOM 759 C CA . SER A 1 94 ? 9.516 -19.325 -3.526 1.00 56.84 94 SER A CA 1
ATOM 760 C C . SER A 1 94 ? 8.378 -19.218 -2.490 1.00 56.84 94 SER A C 1
ATOM 762 O O . SER A 1 94 ? 8.021 -18.094 -2.144 1.00 56.84 94 SER A O 1
ATOM 764 N N . PHE A 1 95 ? 7.823 -20.303 -1.950 1.00 55.41 95 PHE A N 1
ATOM 765 C CA . PHE A 1 95 ? 6.834 -20.208 -0.853 1.00 55.41 95 PHE A CA 1
ATOM 766 C C . PHE A 1 95 ? 6.934 -21.366 0.158 1.00 55.41 95 PHE A C 1
ATOM 768 O O . PHE A 1 95 ? 5.930 -21.940 0.557 1.00 55.41 95 PHE A O 1
ATOM 775 N N . GLY A 1 96 ? 8.157 -21.729 0.562 1.00 47.38 96 GLY A N 1
ATOM 776 C CA . GLY A 1 96 ? 8.392 -22.819 1.519 1.00 47.38 96 GLY A CA 1
ATOM 777 C C . GLY A 1 96 ? 8.486 -22.414 2.992 1.00 47.38 96 GLY A C 1
ATOM 778 O O . GLY A 1 96 ? 8.338 -23.280 3.847 1.00 47.38 96 GLY A O 1
ATOM 779 N N . GLU A 1 97 ? 8.721 -21.140 3.317 1.00 45.53 97 GLU A N 1
ATOM 780 C CA . GLU A 1 97 ? 8.813 -20.731 4.721 1.00 45.53 97 GLU A CA 1
ATOM 781 C C . GLU A 1 97 ? 7.584 -19.924 5.144 1.00 45.53 97 GLU A C 1
ATOM 783 O O . GLU A 1 97 ? 7.346 -18.844 4.586 1.00 45.53 97 GLU A O 1
ATOM 788 N N . PRO A 1 98 ? 6.795 -20.408 6.126 1.00 43.69 98 PRO A N 1
ATOM 789 C CA . PRO A 1 98 ? 5.892 -19.525 6.838 1.00 43.69 98 PRO A CA 1
ATOM 790 C C . PRO A 1 98 ? 6.729 -18.381 7.408 1.00 43.69 98 PRO A C 1
ATOM 792 O O . PRO A 1 98 ? 7.809 -18.598 7.959 1.00 43.69 98 PRO A O 1
ATOM 795 N N . ILE A 1 99 ? 6.241 -17.152 7.247 1.00 47.31 99 ILE A N 1
ATOM 796 C CA . ILE A 1 99 ? 6.804 -15.997 7.941 1.00 47.31 99 ILE A CA 1
ATOM 797 C C . ILE A 1 99 ? 6.730 -16.352 9.426 1.00 47.31 99 ILE A C 1
ATOM 799 O O . ILE A 1 99 ? 5.631 -16.392 9.976 1.00 47.31 99 ILE A O 1
ATOM 803 N N . LYS A 1 100 ? 7.869 -16.672 10.051 1.00 36.44 100 LYS A N 1
ATOM 804 C CA . LYS A 1 100 ? 7.921 -16.823 11.502 1.00 36.44 100 LYS A CA 1
ATOM 805 C C . LYS A 1 100 ? 7.464 -15.494 12.085 1.00 36.44 100 LYS A C 1
ATOM 807 O O . LYS A 1 100 ? 8.014 -14.444 11.744 1.00 36.44 100 LYS A O 1
ATOM 812 N N . GLU A 1 101 ? 6.408 -15.546 12.885 1.00 42.72 101 GLU A N 1
ATOM 813 C CA . GLU A 1 101 ? 6.072 -14.456 13.782 1.00 42.72 101 GLU A CA 1
ATOM 814 C C . GLU A 1 101 ? 7.322 -14.202 14.627 1.00 42.72 101 GLU A C 1
ATOM 816 O O . GLU A 1 101 ? 7.796 -15.086 15.334 1.00 42.72 101 GLU A O 1
ATOM 821 N N . GLU A 1 102 ? 7.933 -13.027 14.477 1.00 41.00 102 GLU A N 1
ATOM 822 C CA . GLU A 1 102 ? 8.818 -12.533 15.522 1.00 41.00 102 GLU A CA 1
ATOM 823 C C . GLU A 1 102 ? 7.922 -12.290 16.732 1.00 41.00 102 GLU A C 1
ATOM 825 O O . GLU A 1 102 ? 7.096 -11.371 16.731 1.00 41.00 102 GLU A O 1
ATOM 830 N N . ASP A 1 103 ? 8.062 -13.175 17.716 1.00 43.16 103 ASP A N 1
ATOM 831 C CA . ASP A 1 103 ? 7.534 -13.046 19.064 1.00 43.16 103 ASP A CA 1
ATOM 832 C C . ASP A 1 103 ? 7.854 -11.651 19.603 1.00 43.16 103 ASP A C 1
ATOM 834 O O . ASP A 1 103 ? 8.976 -11.369 20.016 1.00 43.16 103 ASP A O 1
ATOM 838 N N . ASN A 1 104 ? 6.872 -10.755 19.532 1.00 37.81 104 ASN A N 1
ATOM 839 C CA . ASN A 1 104 ? 6.670 -9.637 20.451 1.00 37.81 104 ASN A CA 1
ATOM 840 C C . ASN A 1 104 ? 5.286 -9.033 20.186 1.00 37.81 104 ASN A C 1
ATOM 842 O O . ASN A 1 104 ? 5.124 -7.907 19.709 1.00 37.81 104 ASN A O 1
ATOM 846 N N . PHE A 1 105 ? 4.271 -9.841 20.490 1.00 47.22 105 PHE A N 1
ATOM 847 C CA . PHE A 1 105 ? 2.922 -9.377 20.789 1.00 47.22 105 PHE A CA 1
ATOM 848 C C . PHE A 1 105 ? 2.797 -9.185 22.305 1.00 47.22 105 PHE A C 1
ATOM 850 O O . PHE A 1 105 ? 2.279 -10.065 22.976 1.00 47.22 105 PHE A O 1
ATOM 857 N N . PHE A 1 106 ? 3.274 -8.047 22.817 1.00 40.62 106 PHE A N 1
ATOM 858 C CA . PHE A 1 106 ? 2.734 -7.334 23.983 1.00 40.62 106 PHE A CA 1
ATOM 859 C C . PHE A 1 106 ? 3.046 -5.840 23.822 1.00 40.62 106 PHE A C 1
ATOM 861 O O . PHE A 1 106 ? 4.180 -5.508 23.404 1.00 40.62 106 PHE A O 1
#

InterPro domains:
  IPR011063 tRNA(Ile)-lysidine/2-thiocytidine synthase, N-terminal [PF01171] (1-96)
  IPR012094 tRNA(Ile)-lysidine synthase [PTHR43033] (1-95)
  IPR012795 tRNA(Ile)-lysidine synthase, N-terminal [cd01992] (2-97)
  IPR014729 Rossmann-like alpha/beta/alpha sandwich fold [G3DSA:3.40.50.620] (1-104)

Organism: NCBI:txid408172

pLDDT: mean 83.06, std 16.96, range [36.44, 97.62]

Sequence (106 aa):
MVDHGLRKESSKEAKLVKLLLGKFDIGCEILKWKGKKPHSNIQSIARNERYNLLKKACKRNNIRHLLIGHHIDDLYENFFIRLVRGSGLRGLASFGEPIKEEDNFF

Foldseek 3Di:
DEQAPPDPCSVVVLVVVCVVCVVVVHHDDYFYDDDDQDPPPRVVVSVVSVVVRVVVVCVVVVNPDDDDPDDPVVLVVCLVVCVVVVHPPVSSPPPDDDPPPPPDDD

Secondary structure (DSSP, 8-state):
-EE---STTHHHHHHHHHHHHHTTT-----EE--SPPPSS-HHHHHHHHHHHHHHHHHHHTT---------HHHHHHHHHHHHHTT--HHHH-TT-S-----S---